Protein AF-A0A7V2KQF7-F1 (afdb_monomer_lite)

Structure (mmCIF, N/CA/C/O backbone):
data_AF-A0A7V2KQF7-F1
#
_entry.id   AF-A0A7V2KQF7-F1
#
loop_
_atom_site.group_PDB
_atom_site.id
_atom_site.type_symbol
_atom_site.label_atom_id
_atom_site.label_alt_id
_atom_site.label_comp_id
_atom_site.label_asym_id
_atom_site.label_entity_id
_atom_site.label_seq_id
_atom_site.pdbx_PDB_ins_code
_atom_site.Cartn_x
_atom_site.Cartn_y
_atom_site.Cartn_z
_atom_site.occupancy
_atom_site.B_iso_or_equiv
_atom_site.auth_seq_id
_atom_site.auth_comp_id
_atom_site.auth_asym_id
_atom_site.auth_atom_id
_atom_site.pdbx_PDB_model_num
ATOM 1 N N . MET A 1 1 ? -5.937 10.272 -4.997 1.00 86.00 1 MET A N 1
ATOM 2 C CA . MET A 1 1 ? -6.494 10.219 -3.632 1.00 86.00 1 MET A CA 1
ATOM 3 C C . MET A 1 1 ? -7.125 8.856 -3.430 1.00 86.00 1 MET A C 1
ATOM 5 O O . MET A 1 1 ? -7.620 8.297 -4.403 1.00 86.00 1 MET A O 1
ATOM 9 N N . ALA A 1 2 ? -7.035 8.291 -2.231 1.00 92.44 2 ALA A N 1
ATOM 10 C CA . ALA A 1 2 ? -7.568 6.966 -1.933 1.00 92.44 2 ALA A CA 1
ATOM 11 C C . ALA A 1 2 ? -8.183 6.907 -0.532 1.00 92.44 2 ALA A C 1
ATOM 13 O O . ALA A 1 2 ? -7.779 7.672 0.345 1.00 92.44 2 ALA A O 1
ATOM 14 N N . LYS A 1 3 ? -9.136 5.993 -0.323 1.00 96.38 3 LYS A N 1
ATOM 15 C CA . LYS A 1 3 ? -9.784 5.751 0.974 1.00 96.38 3 LYS A CA 1
ATOM 16 C C . LYS A 1 3 ? -9.229 4.485 1.614 1.00 96.38 3 LYS A C 1
ATOM 18 O O . LYS A 1 3 ? -8.973 3.498 0.925 1.00 96.38 3 LYS A O 1
ATOM 23 N N . CYS A 1 4 ? -9.072 4.478 2.934 1.00 96.75 4 CYS A N 1
ATOM 24 C CA . CYS A 1 4 ? -8.629 3.280 3.650 1.00 96.75 4 CYS A CA 1
ATOM 25 C C . CYS A 1 4 ? -9.665 2.150 3.557 1.00 96.75 4 CYS A C 1
ATOM 27 O O . CYS A 1 4 ? -9.272 0.993 3.438 1.00 96.75 4 CYS A O 1
ATOM 29 N N . SER A 1 5 ? -10.963 2.473 3.532 1.00 97.25 5 SER A N 1
ATOM 30 C CA . SER A 1 5 ? -12.044 1.492 3.344 1.00 97.25 5 SER A CA 1
ATOM 31 C C . SER A 1 5 ? -11.934 0.715 2.027 1.00 97.25 5 SER A C 1
ATOM 33 O O . SER A 1 5 ? -12.301 -0.454 1.979 1.00 97.25 5 SER A O 1
ATOM 35 N N . GLU A 1 6 ? -11.351 1.314 0.989 1.00 96.50 6 GLU A N 1
ATOM 36 C CA . GLU A 1 6 ? -11.131 0.705 -0.332 1.00 96.50 6 GLU A CA 1
ATOM 37 C C . GLU A 1 6 ? -9.719 0.101 -0.483 1.00 96.50 6 GLU A C 1
ATOM 39 O O . GLU A 1 6 ? -9.375 -0.453 -1.531 1.00 96.50 6 GLU A O 1
ATOM 44 N N . CYS A 1 7 ? -8.879 0.213 0.553 1.00 95.69 7 CYS A N 1
ATOM 45 C CA . CYS A 1 7 ? -7.484 -0.214 0.536 1.00 95.69 7 CYS A CA 1
ATOM 46 C C . CYS A 1 7 ? -7.326 -1.651 1.052 1.00 95.69 7 CYS A C 1
ATOM 48 O O . CYS A 1 7 ? -7.782 -1.972 2.154 1.00 95.69 7 CYS A O 1
ATOM 50 N N . GLY A 1 8 ? -6.595 -2.499 0.326 1.00 94.69 8 GLY A N 1
ATOM 51 C CA . GLY A 1 8 ? -6.276 -3.873 0.757 1.00 94.69 8 GLY A CA 1
ATOM 52 C C . GLY A 1 8 ? -5.384 -3.967 2.005 1.00 94.69 8 GLY A C 1
ATOM 53 O O . GLY A 1 8 ? -5.205 -5.042 2.562 1.00 94.69 8 GLY A O 1
ATOM 54 N N . PHE A 1 9 ? -4.854 -2.840 2.492 1.00 95.94 9 PHE A N 1
ATOM 55 C CA . PHE A 1 9 ? -4.032 -2.776 3.706 1.00 95.94 9 PHE A CA 1
ATOM 56 C C . PHE A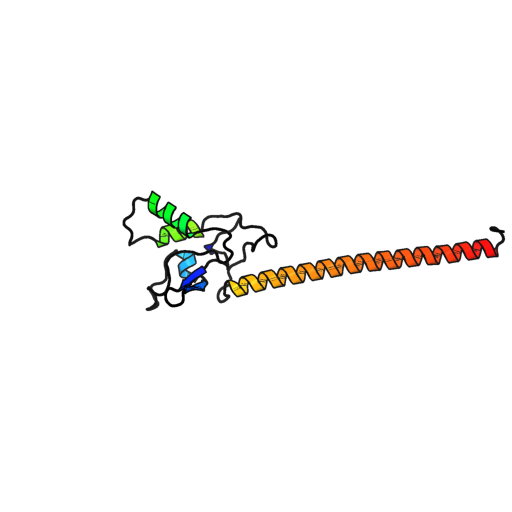 1 9 ? -4.786 -2.364 4.971 1.00 95.94 9 PHE A C 1
ATOM 58 O O . PHE A 1 9 ? -4.163 -2.209 6.022 1.00 95.94 9 PHE A O 1
ATOM 65 N N . LEU A 1 10 ? -6.101 -2.152 4.895 1.00 97.00 10 LEU A N 1
ATOM 66 C CA . LEU A 1 10 ? -6.900 -1.930 6.095 1.00 97.00 10 LEU A CA 1
ATOM 67 C C . LEU A 1 10 ? -7.069 -3.248 6.859 1.00 97.00 10 LEU A C 1
ATOM 69 O O . LEU A 1 10 ? -7.505 -4.257 6.303 1.00 97.00 10 LEU A O 1
ATOM 73 N N . THR A 1 11 ? -6.713 -3.215 8.138 1.00 96.88 11 THR A N 1
ATOM 74 C CA . THR A 1 11 ? -6.671 -4.380 9.022 1.00 96.88 11 THR A CA 1
ATOM 75 C C . THR A 1 11 ? -7.347 -4.115 10.349 1.00 96.88 11 THR A C 1
ATOM 77 O O . THR A 1 11 ? -7.511 -2.964 10.757 1.00 96.88 11 THR A O 1
ATOM 80 N N . MET A 1 12 ? -7.702 -5.202 11.023 1.00 96.00 12 MET A N 1
ATOM 81 C CA . MET A 1 12 ? -8.145 -5.227 12.412 1.00 96.00 12 MET A CA 1
ATOM 82 C C . MET A 1 12 ? -7.196 -6.113 13.216 1.00 96.00 12 MET A C 1
ATOM 84 O O . MET A 1 12 ? -6.525 -6.982 12.658 1.00 96.00 12 MET A O 1
ATOM 88 N N . ARG A 1 13 ? -7.144 -5.918 14.533 1.00 95.50 13 ARG A N 1
ATOM 89 C CA . ARG A 1 13 ? -6.365 -6.781 15.426 1.00 95.50 13 ARG A CA 1
ATOM 90 C C . ARG A 1 13 ? -7.279 -7.804 16.091 1.00 95.50 13 ARG A C 1
ATOM 92 O O . ARG A 1 13 ? -8.250 -7.426 16.745 1.00 95.50 13 ARG A O 1
ATOM 99 N N . ASP A 1 14 ? -6.948 -9.078 15.935 1.00 94.69 14 ASP A N 1
ATOM 100 C CA . ASP A 1 14 ? -7.575 -10.187 16.654 1.00 94.69 14 ASP A CA 1
ATOM 101 C C . ASP A 1 14 ? -7.126 -10.141 18.132 1.00 94.69 14 ASP A C 1
ATOM 103 O O . ASP A 1 14 ? -5.935 -10.036 18.432 1.00 94.69 14 ASP A O 1
ATOM 107 N N . LYS A 1 15 ? -8.082 -10.139 19.064 1.00 94.50 15 LYS A N 1
ATOM 108 C CA . LYS A 1 15 ? -7.874 -10.054 20.515 1.00 94.50 15 LYS A CA 1
ATOM 109 C C . LYS A 1 15 ? -7.285 -11.339 21.084 1.00 94.50 15 LYS A C 1
ATOM 111 O O . LYS A 1 15 ? -6.577 -11.281 22.084 1.00 94.50 15 LYS A O 1
ATOM 116 N N . THR A 1 16 ? -7.562 -12.484 20.467 1.00 93.62 16 THR A N 1
ATOM 117 C CA . THR A 1 16 ? -7.161 -13.796 20.980 1.00 93.62 16 THR A CA 1
ATOM 118 C C . THR A 1 16 ? -5.673 -14.046 20.763 1.00 93.62 16 THR A C 1
ATOM 120 O O . THR A 1 16 ? -4.991 -14.545 21.653 1.00 93.62 16 THR A O 1
ATOM 123 N N . ASN A 1 17 ? -5.156 -13.702 19.582 1.00 94.81 17 ASN A N 1
ATOM 124 C CA . ASN A 1 17 ? -3.771 -13.994 19.188 1.00 94.81 17 ASN A CA 1
ATOM 125 C C . ASN A 1 17 ? -2.937 -12.737 18.872 1.00 94.81 17 ASN A C 1
ATOM 127 O O . ASN A 1 17 ? -1.738 -12.844 18.616 1.00 94.81 17 ASN A O 1
ATOM 131 N N . GLY A 1 18 ? -3.546 -11.548 18.875 1.00 94.44 18 GLY A N 1
ATOM 132 C CA . GLY A 1 18 ? -2.875 -10.284 18.577 1.00 94.44 18 GLY A CA 1
ATOM 133 C C . GLY A 1 18 ? -2.522 -10.078 17.101 1.00 94.44 18 GLY A C 1
ATOM 134 O O . GLY A 1 18 ? -1.900 -9.059 16.780 1.00 94.44 18 GLY A O 1
ATOM 135 N N . LEU A 1 19 ? -2.888 -11.008 16.213 1.00 95.12 19 LEU A N 1
ATOM 136 C CA . LEU A 1 19 ? -2.567 -10.954 14.790 1.00 95.12 19 LEU A CA 1
ATOM 137 C C . LEU A 1 19 ? -3.390 -9.876 14.085 1.00 95.12 19 LEU A C 1
ATOM 139 O O . LEU A 1 19 ? -4.527 -9.578 14.451 1.00 95.12 19 LEU A O 1
ATOM 143 N N . LEU A 1 20 ? -2.797 -9.295 13.043 1.00 94.75 20 LEU A N 1
ATOM 144 C CA . LEU A 1 20 ? -3.508 -8.399 12.142 1.00 94.75 20 LEU A CA 1
ATOM 145 C C . LEU A 1 20 ? -4.223 -9.235 11.086 1.00 94.75 20 LEU A C 1
ATOM 147 O O . LEU A 1 20 ? -3.582 -9.950 10.315 1.00 94.75 20 LEU A O 1
ATOM 151 N N . VAL A 1 21 ? -5.544 -9.128 11.059 1.00 94.25 21 VAL A N 1
ATOM 152 C CA . VAL A 1 21 ? -6.403 -9.754 10.057 1.00 94.25 21 VAL A CA 1
ATOM 153 C C . VAL A 1 21 ? -6.929 -8.700 9.095 1.00 94.25 21 VAL A C 1
ATOM 155 O O . VAL A 1 21 ? -6.987 -7.511 9.416 1.00 94.25 21 VAL A O 1
ATOM 158 N N . GLU A 1 22 ? -7.306 -9.132 7.899 1.00 95.31 22 GLU A N 1
ATOM 159 C CA . GLU A 1 22 ? -7.961 -8.258 6.933 1.00 95.31 22 GLU A CA 1
ATOM 160 C C . GLU A 1 22 ? -9.248 -7.666 7.526 1.00 95.31 22 GLU A C 1
ATOM 162 O O . GLU A 1 22 ? -10.027 -8.364 8.178 1.00 95.31 22 GLU A O 1
ATOM 167 N N . ALA A 1 23 ? -9.482 -6.372 7.297 1.00 95.50 23 ALA A N 1
ATOM 168 C CA . ALA A 1 23 ? -10.786 -5.793 7.575 1.00 95.50 23 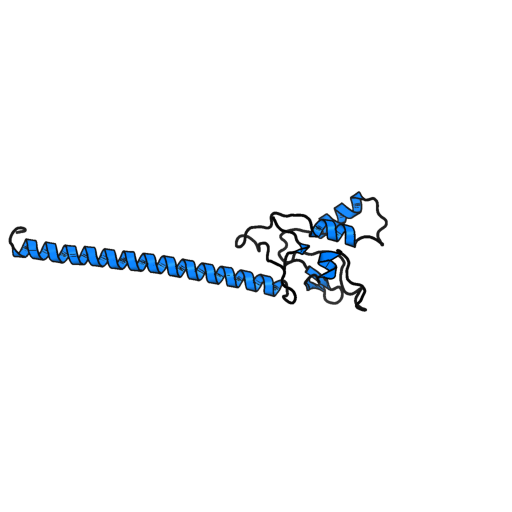ALA A CA 1
ATOM 169 C C . ALA A 1 23 ? -11.821 -6.366 6.596 1.00 95.50 23 ALA A C 1
ATOM 171 O O . ALA A 1 23 ? -11.686 -6.213 5.380 1.00 95.50 23 ALA A O 1
ATOM 172 N N . ILE A 1 24 ? -12.846 -7.007 7.143 1.00 93.81 24 ILE A N 1
ATOM 173 C CA . ILE A 1 24 ? -13.987 -7.567 6.408 1.00 93.81 24 ILE A CA 1
ATOM 174 C C . ILE A 1 24 ? -14.905 -6.479 5.841 1.00 93.81 24 ILE A C 1
ATOM 176 O O . ILE A 1 24 ? -14.894 -5.337 6.307 1.00 93.81 24 ILE A O 1
ATOM 180 N N . ASP A 1 25 ? -15.706 -6.838 4.838 1.00 94.88 25 ASP A N 1
ATOM 181 C CA . ASP A 1 25 ? -16.540 -5.893 4.082 1.00 94.88 25 ASP A CA 1
ATOM 182 C C . ASP A 1 25 ? -17.488 -5.088 4.969 1.00 94.88 25 ASP A C 1
ATOM 184 O O . ASP A 1 25 ? -17.537 -3.860 4.871 1.00 94.88 25 ASP A O 1
ATOM 188 N N . ASP A 1 26 ? -18.166 -5.746 5.908 1.00 94.62 26 ASP A N 1
ATOM 189 C CA . ASP A 1 26 ? -19.100 -5.062 6.804 1.00 94.62 26 ASP A CA 1
ATOM 190 C C . ASP A 1 26 ? -18.403 -4.007 7.663 1.00 94.62 26 ASP A C 1
ATOM 192 O O . ASP A 1 26 ? -18.941 -2.917 7.869 1.00 94.62 26 ASP A O 1
ATOM 196 N N . TYR A 1 27 ? -17.168 -4.275 8.095 1.00 95.50 27 TYR A N 1
ATOM 197 C CA . TYR A 1 27 ? -16.357 -3.303 8.824 1.00 95.50 27 TYR A CA 1
ATOM 198 C C . TYR A 1 27 ? -15.976 -2.113 7.940 1.00 95.50 27 TYR A C 1
ATOM 200 O O . TYR A 1 27 ? -16.001 -0.968 8.383 1.00 95.50 27 TYR A O 1
ATOM 208 N N . ARG A 1 28 ? -15.659 -2.350 6.664 1.00 96.81 28 ARG A N 1
ATOM 209 C CA . ARG A 1 28 ? -15.301 -1.288 5.707 1.00 96.81 28 ARG A CA 1
ATOM 210 C C . ARG A 1 28 ? -16.472 -0.367 5.382 1.00 96.81 28 ARG A C 1
ATOM 212 O O . ARG A 1 28 ? -16.251 0.817 5.131 1.00 96.81 28 ARG A O 1
ATOM 219 N N . ILE A 1 29 ? -17.685 -0.916 5.367 1.00 96.69 29 ILE A N 1
ATOM 220 C CA . ILE A 1 29 ? -18.918 -0.200 5.018 1.00 96.69 29 ILE A CA 1
ATOM 221 C C . ILE A 1 29 ? -19.503 0.522 6.232 1.00 96.69 29 ILE A C 1
ATOM 223 O O . ILE A 1 29 ? -19.978 1.648 6.103 1.00 96.69 29 ILE A O 1
ATOM 227 N N . SER A 1 30 ? -19.483 -0.116 7.404 1.00 95.62 30 SER A N 1
ATOM 228 C CA . SER A 1 30 ? -20.168 0.391 8.599 1.00 95.62 30 SER A CA 1
ATOM 229 C C . SER A 1 30 ? -19.237 0.976 9.660 1.00 95.62 30 SER A C 1
ATOM 231 O O . SER A 1 30 ? -19.695 1.716 10.526 1.00 95.62 30 SER A O 1
ATOM 233 N N . GLY A 1 31 ? -17.948 0.623 9.633 1.00 95.62 31 GLY A N 1
ATOM 234 C CA . GLY A 1 31 ? -16.996 0.882 10.715 1.00 95.62 31 GLY A CA 1
ATOM 235 C C . GLY A 1 31 ? -17.222 0.033 11.971 1.00 95.62 31 GLY A C 1
ATOM 236 O O . GLY A 1 31 ? -16.459 0.159 12.925 1.00 95.62 31 GLY A O 1
ATOM 237 N N . ASN A 1 32 ? -18.248 -0.825 11.999 1.00 93.94 32 ASN A N 1
ATOM 238 C CA . ASN A 1 32 ? -18.547 -1.699 13.129 1.00 93.94 32 ASN A CA 1
ATOM 239 C C . ASN A 1 32 ? -17.938 -3.085 12.932 1.00 93.94 32 ASN A C 1
ATOM 241 O O . ASN A 1 32 ? -17.943 -3.637 11.831 1.00 93.94 32 ASN A O 1
ATOM 245 N N . VAL A 1 33 ? -17.453 -3.675 14.026 1.00 91.31 33 VAL A N 1
ATOM 246 C CA . VAL A 1 33 ? -17.105 -5.099 14.047 1.00 91.31 33 VAL A CA 1
ATOM 247 C C . VAL A 1 33 ? -18.410 -5.892 13.910 1.00 91.31 33 VAL A C 1
ATOM 249 O O . VAL A 1 33 ? -19.356 -5.612 14.648 1.00 91.31 33 VAL A O 1
ATOM 252 N N . PRO A 1 34 ? -18.516 -6.839 12.968 1.00 85.81 34 PRO A N 1
ATO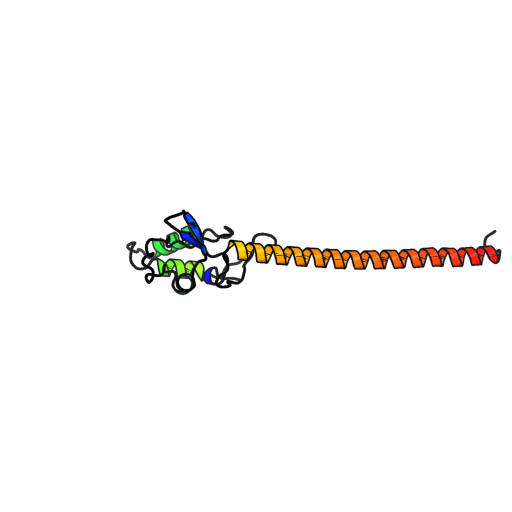M 253 C CA . PRO A 1 34 ? -19.746 -7.587 12.786 1.00 85.81 34 PRO A CA 1
ATOM 254 C C . PRO A 1 34 ? -20.107 -8.424 14.012 1.00 85.81 34 PRO A C 1
ATOM 256 O O . PRO A 1 34 ? -19.263 -9.062 14.635 1.00 85.81 34 PRO A O 1
ATOM 259 N N . THR A 1 35 ? -21.398 -8.407 14.331 1.00 82.44 35 THR A N 1
ATOM 260 C CA . THR A 1 35 ? -22.021 -9.052 15.497 1.00 82.44 35 THR A CA 1
ATOM 261 C C . THR A 1 35 ? -22.548 -10.456 15.213 1.00 82.44 35 THR A C 1
ATOM 263 O O . THR A 1 35 ? -22.931 -11.155 16.141 1.00 82.44 35 THR A O 1
ATOM 266 N N . TYR A 1 36 ? -22.606 -10.874 13.944 1.00 75.81 36 TYR A N 1
ATOM 267 C CA . TYR A 1 36 ? -23.227 -12.141 13.531 1.00 75.81 36 TYR A CA 1
ATOM 268 C C . TYR A 1 36 ? -22.330 -13.371 13.714 1.00 75.81 36 TYR A C 1
ATOM 270 O O . TYR A 1 36 ? -22.763 -14.492 13.459 1.00 75.81 36 TYR A O 1
ATOM 278 N N . LEU A 1 37 ? -21.092 -13.178 14.156 1.00 62.38 37 LEU A N 1
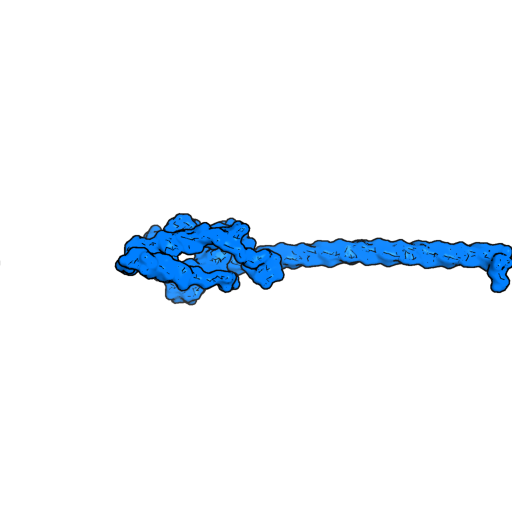ATOM 279 C CA . LEU A 1 37 ? -20.245 -14.254 14.641 1.00 62.38 37 LEU A CA 1
ATOM 280 C C . LEU A 1 37 ? -20.279 -14.175 16.170 1.00 62.38 37 LEU A C 1
ATOM 282 O O . LEU A 1 37 ? -20.189 -13.079 16.721 1.00 62.38 37 LEU A O 1
ATOM 286 N N . GLU A 1 38 ? -20.331 -15.315 16.863 1.00 69.81 38 GLU A N 1
ATOM 287 C CA . GLU A 1 38 ? -20.106 -15.412 18.325 1.00 69.81 38 GLU A CA 1
ATOM 288 C C . GLU A 1 38 ? -18.784 -14.731 18.775 1.00 69.81 38 GLU A C 1
ATOM 290 O O . GLU A 1 38 ? -18.542 -14.502 19.954 1.00 69.81 38 GLU A O 1
ATOM 295 N N . ASP A 1 39 ? -17.969 -14.334 17.800 1.00 67.94 39 ASP A N 1
ATOM 296 C CA . ASP A 1 39 ? -16.717 -13.602 17.845 1.00 67.94 39 ASP A CA 1
ATOM 297 C C . ASP A 1 39 ? -16.846 -12.057 17.898 1.00 67.94 39 ASP A C 1
ATOM 299 O O . ASP A 1 39 ? -15.888 -11.367 17.545 1.00 67.94 39 ASP A O 1
ATOM 303 N N . TYR A 1 40 ? -17.950 -11.445 18.356 1.00 70.12 40 TYR A N 1
ATOM 304 C CA . TYR A 1 40 ? -17.991 -9.968 18.512 1.00 70.12 40 TYR A CA 1
ATOM 305 C C . TYR A 1 40 ? -16.850 -9.447 19.410 1.00 70.12 40 TYR A C 1
ATOM 307 O O . TYR A 1 40 ? -16.282 -8.371 19.198 1.00 70.12 40 TYR A O 1
ATOM 315 N N . GLU A 1 41 ? -16.439 -10.252 20.391 1.00 81.56 41 GLU A N 1
ATOM 316 C CA . GLU A 1 41 ? -15.296 -9.943 21.243 1.00 81.56 41 GLU A CA 1
ATOM 317 C C . GLU A 1 41 ? -13.942 -10.266 20.605 1.00 81.56 41 GLU A C 1
ATOM 319 O O . GLU A 1 41 ? -12.916 -9.811 21.113 1.00 81.56 41 GLU A O 1
ATOM 324 N N . ARG A 1 42 ? -13.903 -10.967 19.473 1.00 89.81 42 ARG A N 1
ATOM 325 C CA . ARG A 1 42 ? -12.659 -11.420 18.853 1.00 89.81 42 ARG A CA 1
ATOM 326 C C . ARG A 1 42 ? -11.844 -10.299 18.248 1.00 89.81 42 ARG A C 1
ATOM 328 O O . ARG A 1 42 ? -10.630 -10.419 18.212 1.00 89.81 42 ARG A O 1
ATOM 335 N N . TYR A 1 43 ? -12.451 -9.206 17.797 1.00 93.31 43 TYR A N 1
ATOM 336 C CA . TYR A 1 43 ? -11.698 -8.116 17.177 1.00 93.31 43 TYR A CA 1
ATOM 337 C C . TYR A 1 43 ? -11.704 -6.858 18.027 1.00 93.31 43 TYR A C 1
ATOM 339 O O . TYR A 1 43 ? -12.690 -6.477 18.665 1.00 93.31 43 TYR A O 1
ATOM 347 N N . TYR A 1 44 ? -10.563 -6.188 18.038 1.00 93.25 44 TYR A N 1
ATOM 348 C CA . TYR A 1 44 ? -10.502 -4.805 18.456 1.00 93.25 44 TYR A CA 1
ATOM 349 C C . TYR A 1 44 ? -11.166 -3.921 17.403 1.00 93.25 44 TYR A C 1
ATOM 351 O O . TYR A 1 44 ? -10.859 -4.025 16.217 1.00 93.25 44 TYR A O 1
ATOM 359 N N . ASN A 1 45 ? -12.038 -3.015 17.841 1.00 90.38 45 ASN A N 1
ATOM 360 C CA . ASN A 1 45 ? -12.734 -2.086 16.957 1.00 90.38 45 ASN A CA 1
ATOM 361 C C . ASN A 1 45 ? -11.841 -0.882 16.586 1.00 90.38 45 ASN A C 1
ATOM 363 O O . ASN A 1 45 ? -12.267 0.261 16.665 1.00 90.38 45 ASN A O 1
ATOM 367 N N . TYR A 1 46 ? -10.569 -1.103 16.245 1.00 92.38 46 TYR A N 1
ATOM 368 C CA . TYR A 1 46 ? -9.657 -0.028 15.844 1.00 92.38 46 TYR A CA 1
ATOM 369 C C . TYR A 1 46 ? -9.104 -0.335 14.453 1.00 92.38 46 TYR A C 1
ATOM 371 O O . TYR A 1 46 ? -8.514 -1.406 14.270 1.00 92.38 46 TYR A O 1
ATOM 379 N N . PRO A 1 47 ? -9.256 0.579 13.482 1.00 96.81 47 PRO A N 1
ATOM 380 C CA . PRO A 1 47 ? -8.701 0.375 12.157 1.00 96.81 47 PRO A CA 1
ATOM 381 C C . PRO A 1 47 ? -7.179 0.506 12.220 1.00 96.81 47 PRO A C 1
ATOM 383 O O . PRO A 1 47 ? -6.651 1.429 12.836 1.00 96.81 47 PRO A O 1
ATOM 386 N N . ILE A 1 48 ? -6.462 -0.400 11.560 1.00 96.75 48 ILE A N 1
ATOM 387 C CA . ILE A 1 48 ? -4.998 -0.382 11.485 1.00 96.75 48 ILE A CA 1
ATOM 388 C C . ILE A 1 48 ? -4.580 -0.380 10.017 1.00 96.75 48 ILE A C 1
ATOM 390 O O . ILE A 1 48 ? -5.043 -1.196 9.216 1.00 96.75 48 ILE A O 1
ATOM 394 N N . CYS A 1 49 ? -3.680 0.530 9.654 1.00 95.56 49 CYS A N 1
ATOM 395 C CA . CYS A 1 49 ? -3.016 0.503 8.359 1.00 95.56 49 CYS A CA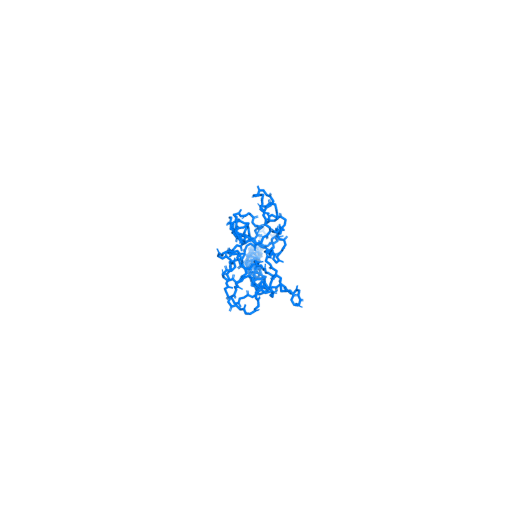 1
ATOM 396 C C . CYS A 1 49 ? -1.836 -0.473 8.429 1.00 95.56 49 CYS A C 1
ATOM 398 O O . CYS A 1 49 ? -0.846 -0.186 9.092 1.00 95.56 49 CYS A O 1
ATOM 400 N N . PHE A 1 50 ? -1.908 -1.608 7.731 1.00 94.75 50 PHE A N 1
ATOM 401 C CA . PHE A 1 50 ? -0.851 -2.630 7.755 1.00 94.75 50 PHE A CA 1
ATOM 402 C C . PHE A 1 50 ? 0.528 -2.091 7.341 1.00 94.75 50 PHE A C 1
ATOM 404 O O . PHE A 1 50 ? 1.560 -2.541 7.832 1.00 94.75 50 PHE A O 1
ATOM 411 N N . THR A 1 51 ? 0.551 -1.108 6.438 1.00 91.19 51 THR A N 1
ATOM 412 C CA . THR A 1 51 ? 1.781 -0.471 5.951 1.00 91.19 51 THR A CA 1
ATOM 413 C C . THR A 1 51 ? 2.280 0.641 6.867 1.00 91.19 51 THR A C 1
ATOM 415 O O . THR A 1 51 ? 3.352 1.187 6.618 1.00 91.19 51 THR A O 1
ATOM 418 N N . MET A 1 52 ? 1.507 0.983 7.905 1.00 91.81 52 MET A N 1
ATOM 419 C CA . MET A 1 52 ? 1.775 2.069 8.846 1.00 91.81 52 MET A CA 1
ATOM 420 C C . MET A 1 52 ? 1.944 3.437 8.162 1.00 91.81 52 MET A C 1
ATOM 422 O O . MET A 1 52 ? 2.607 4.320 8.695 1.00 91.81 52 MET A O 1
ATOM 426 N N . ALA A 1 53 ? 1.340 3.629 6.982 1.00 91.19 53 ALA A N 1
ATOM 427 C CA . ALA A 1 53 ? 1.373 4.915 6.281 1.00 91.19 53 ALA A CA 1
ATOM 428 C C . ALA A 1 53 ? 0.627 6.019 7.052 1.00 91.19 53 ALA A C 1
ATOM 430 O O . ALA A 1 53 ? 0.995 7.187 6.970 1.00 91.19 53 ALA A O 1
ATOM 431 N N . TYR A 1 54 ? -0.409 5.634 7.802 1.00 93.19 54 TYR A N 1
ATOM 432 C CA . TYR A 1 54 ? -1.171 6.503 8.693 1.00 93.19 54 TYR A CA 1
ATOM 433 C C . TYR A 1 54 ? -1.467 5.770 9.997 1.00 93.19 54 TYR A C 1
ATOM 435 O O . TYR A 1 54 ? -1.788 4.578 9.975 1.00 93.19 54 TYR A O 1
ATOM 443 N N . ASP A 1 55 ? -1.410 6.498 11.110 1.00 94.69 55 ASP A N 1
ATOM 444 C CA . ASP A 1 55 ? -1.878 6.012 12.403 1.00 94.69 55 ASP A CA 1
ATOM 445 C C . ASP A 1 55 ? -3.356 6.378 12.577 1.00 94.69 55 ASP A C 1
ATOM 447 O O . ASP A 1 55 ? -3.711 7.521 12.862 1.00 94.69 55 ASP A O 1
ATOM 451 N N . LEU A 1 56 ? -4.232 5.408 12.313 1.00 96.25 56 LEU A N 1
ATOM 452 C CA . LEU A 1 56 ? -5.672 5.646 12.247 1.00 96.25 56 LEU A CA 1
ATOM 453 C C . LEU A 1 56 ? -6.321 5.695 13.636 1.00 96.25 56 LEU A C 1
ATOM 455 O O . LEU A 1 56 ? -7.363 6.328 13.783 1.00 96.25 56 LEU A O 1
ATOM 459 N N . LEU A 1 57 ? -5.733 5.053 14.651 1.00 96.00 57 LEU A N 1
ATOM 460 C CA . LEU A 1 57 ? -6.323 4.994 15.990 1.00 96.00 57 LEU A CA 1
ATOM 461 C C . LEU A 1 57 ? -6.409 6.388 16.643 1.00 96.00 57 LEU A C 1
ATOM 463 O O . LEU A 1 57 ? -7.514 6.765 17.039 1.00 96.00 57 LEU A O 1
ATOM 467 N N . PRO A 1 58 ? -5.332 7.197 16.694 1.00 96.56 58 PRO A N 1
ATOM 468 C CA . PRO A 1 58 ? -5.405 8.559 17.216 1.00 96.56 58 PRO A CA 1
ATOM 469 C C . PRO A 1 58 ? -6.429 9.428 16.484 1.00 96.56 58 PRO A C 1
ATOM 471 O O . PRO A 1 58 ? -7.110 10.232 17.115 1.00 96.56 58 PRO A O 1
ATOM 474 N N . GLU A 1 59 ? -6.587 9.251 15.167 1.00 95.88 59 GLU A N 1
ATOM 475 C CA . GLU A 1 59 ? -7.591 9.989 14.391 1.00 95.88 59 GLU A CA 1
ATOM 476 C C . GLU A 1 59 ? -9.021 9.626 14.810 1.00 95.88 59 GLU A C 1
ATOM 478 O O . GLU A 1 59 ? -9.874 10.511 14.921 1.00 95.88 59 GLU A O 1
ATOM 483 N N . VAL A 1 60 ? -9.290 8.341 15.067 1.00 95.69 60 VAL A N 1
ATOM 484 C CA . VAL A 1 60 ? -10.598 7.891 15.566 1.00 95.69 60 VAL A CA 1
ATOM 485 C C . VAL A 1 60 ? -10.840 8.424 16.977 1.00 95.69 60 VAL A C 1
ATOM 487 O O . VAL A 1 60 ? -11.920 8.945 17.254 1.00 95.69 60 VAL A O 1
ATOM 490 N N . GLU A 1 61 ? -9.841 8.361 17.859 1.00 93.94 61 GLU A N 1
ATOM 491 C CA . GLU A 1 61 ? -9.943 8.894 19.222 1.00 93.94 61 GLU A CA 1
ATOM 492 C C . GLU A 1 61 ? -10.186 10.407 19.245 1.00 93.94 61 GLU A C 1
ATOM 494 O O . GLU A 1 61 ? -10.987 10.901 20.043 1.00 93.94 61 GLU A O 1
ATOM 499 N N . GLU A 1 62 ? -9.519 11.156 18.367 1.00 94.81 62 GLU A N 1
ATOM 500 C CA . GLU A 1 62 ? -9.728 12.594 18.221 1.00 94.81 62 GLU A CA 1
ATOM 501 C C . GLU A 1 62 ? -11.145 12.900 17.716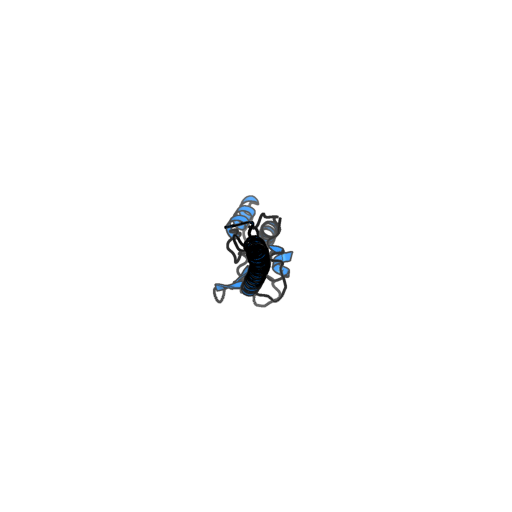 1.00 94.81 62 GLU A C 1
ATOM 503 O O . GLU A 1 62 ? -11.812 13.794 18.249 1.00 94.81 62 GLU A O 1
ATOM 508 N N . ALA A 1 63 ? -11.627 12.144 16.724 1.00 93.56 63 ALA A N 1
ATOM 509 C CA . ALA A 1 63 ? -12.985 12.277 16.206 1.00 93.56 63 ALA A CA 1
ATOM 510 C C . ALA A 1 63 ? -14.039 11.991 17.289 1.00 93.56 63 ALA A C 1
ATOM 512 O O . ALA A 1 63 ? -14.983 12.769 17.437 1.00 93.56 63 ALA A O 1
ATOM 513 N N . ALA A 1 64 ? -13.835 10.941 18.090 1.00 92.50 64 ALA A N 1
ATOM 514 C CA . ALA A 1 64 ? -14.712 10.583 19.202 1.00 92.50 64 ALA A CA 1
ATOM 515 C C . ALA A 1 64 ? -14.725 11.658 20.301 1.00 92.50 64 ALA A C 1
ATOM 517 O O . ALA A 1 64 ? -15.784 12.047 20.795 1.00 92.50 64 ALA A O 1
ATOM 518 N N . ARG A 1 65 ? -13.554 12.207 20.654 1.00 92.06 65 ARG A N 1
ATOM 519 C CA . ARG A 1 65 ? -13.429 13.235 21.701 1.00 92.06 65 ARG A CA 1
ATOM 520 C C . ARG A 1 65 ? -14.168 14.528 21.351 1.00 92.06 65 ARG A C 1
ATOM 522 O O . ARG A 1 65 ? -14.742 15.156 22.237 1.00 92.06 65 ARG A O 1
ATOM 529 N N . LYS A 1 66 ? -14.171 14.926 20.074 1.00 90.94 66 LYS A N 1
ATOM 530 C CA . LYS A 1 66 ? -14.823 16.163 19.604 1.00 90.94 66 LYS A CA 1
ATOM 531 C C . LYS A 1 66 ? -16.344 16.152 19.758 1.00 90.94 66 LYS A C 1
ATOM 533 O O . LYS A 1 66 ? -16.937 17.223 19.843 1.00 90.94 66 LYS A O 1
ATOM 538 N N . GLN A 1 67 ? -16.971 14.979 19.789 1.00 85.06 67 GLN A N 1
ATOM 539 C CA . GLN A 1 67 ? -18.430 14.850 19.832 1.00 85.06 67 GLN A CA 1
ATOM 540 C C . GLN A 1 67 ? -18.996 14.633 21.247 1.00 85.06 67 GLN A C 1
ATOM 542 O O . GLN A 1 67 ? -20.180 14.349 21.375 1.00 85.06 67 GLN A O 1
ATOM 547 N N . PHE A 1 68 ? -18.193 14.830 22.307 1.00 72.44 68 PHE A N 1
ATOM 548 C CA . PHE A 1 68 ? -18.639 14.780 23.714 1.00 72.44 68 PHE A CA 1
ATOM 549 C C . PHE A 1 68 ? -19.391 13.487 24.096 1.00 72.44 68 PHE A C 1
ATOM 551 O O . PHE A 1 68 ? -20.377 13.536 24.829 1.00 72.44 68 PHE A O 1
ATOM 558 N N . PHE A 1 69 ? -18.948 12.328 23.599 1.00 62.81 69 PHE A N 1
ATOM 559 C CA . PHE A 1 69 ? -19.732 11.095 23.707 1.00 62.81 69 PHE A CA 1
ATOM 560 C C . PHE A 1 69 ? -19.341 10.158 24.857 1.00 62.81 69 PHE A C 1
ATOM 562 O O . PHE A 1 69 ? -18.161 9.965 25.169 1.00 62.81 69 PHE A O 1
ATOM 569 N N . ASP A 1 70 ? -20.380 9.533 25.417 1.00 65.88 70 ASP A N 1
ATOM 570 C CA . ASP A 1 70 ? -20.339 8.386 26.321 1.00 65.88 70 ASP A CA 1
ATOM 571 C C . ASP A 1 70 ? -19.915 7.128 25.534 1.00 65.88 70 ASP A C 1
ATOM 573 O O . ASP A 1 70 ? -20.363 6.890 24.413 1.00 65.88 70 ASP A O 1
ATOM 577 N N . LYS A 1 71 ? -18.972 6.347 26.060 1.00 60.81 71 LYS A N 1
ATOM 578 C CA . LYS A 1 71 ? -18.054 5.497 25.268 1.00 60.81 71 LYS A CA 1
ATOM 579 C C . LYS A 1 71 ? -18.661 4.324 24.467 1.00 60.81 71 LYS A C 1
ATOM 581 O O . LYS A 1 71 ? -17.891 3.664 23.771 1.00 60.81 71 LYS A O 1
ATOM 586 N N . SER A 1 72 ? -19.953 3.999 24.558 1.00 64.56 72 SER A N 1
ATOM 587 C CA . SER A 1 72 ? -20.409 2.637 24.220 1.00 64.56 72 SER A CA 1
ATOM 588 C C . SER A 1 72 ? -21.181 2.433 22.913 1.00 64.56 72 SER A C 1
ATOM 590 O O . SER A 1 72 ? -21.051 1.349 22.354 1.00 64.56 72 SER A O 1
ATOM 592 N N . GLU A 1 73 ? -21.962 3.387 22.395 1.00 69.81 73 GLU A N 1
ATOM 593 C CA . GLU A 1 73 ? -22.956 3.030 21.355 1.00 69.81 73 GLU A CA 1
ATOM 594 C C . GLU A 1 73 ? -22.582 3.357 19.903 1.00 69.81 73 GLU A C 1
ATOM 596 O O . GLU A 1 73 ? -23.181 2.785 18.999 1.00 69.81 73 GLU A O 1
ATOM 601 N N . ASP A 1 74 ? -21.578 4.201 19.637 1.00 84.50 74 ASP A N 1
ATOM 602 C CA . ASP A 1 74 ? -21.411 4.752 18.277 1.00 84.50 74 ASP A CA 1
ATOM 603 C C . ASP A 1 74 ? -19.978 4.744 17.722 1.00 84.50 74 ASP A C 1
ATOM 605 O O . ASP A 1 74 ? -19.656 5.467 16.776 1.00 84.50 74 ASP A O 1
ATOM 609 N N . TRP A 1 75 ? -19.093 3.912 18.285 1.00 90.44 75 TRP A N 1
ATOM 610 C CA . TRP A 1 75 ? -17.678 3.887 17.893 1.00 90.44 75 TRP A CA 1
ATOM 611 C C . TRP A 1 75 ? -17.469 3.686 16.378 1.00 90.44 75 TRP A C 1
ATOM 613 O O . TRP A 1 75 ? -16.613 4.337 15.772 1.00 90.44 75 TRP A O 1
ATOM 623 N N . GLY A 1 76 ? -18.300 2.853 15.742 1.00 93.75 76 GLY A N 1
ATOM 624 C CA . GLY A 1 76 ? -18.204 2.578 14.309 1.00 93.75 76 GLY A CA 1
ATOM 625 C C . GLY A 1 76 ? -18.413 3.793 13.410 1.00 93.75 76 GLY A C 1
ATOM 626 O O . GLY A 1 76 ? -17.766 3.877 12.369 1.00 93.75 76 GLY A O 1
ATOM 627 N N . LYS A 1 77 ? -19.212 4.795 13.808 1.00 94.69 77 LYS A N 1
ATOM 628 C CA . LYS A 1 77 ? -19.373 6.022 13.005 1.00 94.69 77 LYS A CA 1
ATOM 629 C C . LYS A 1 77 ? -18.071 6.813 12.904 1.00 94.69 77 LYS A C 1
ATOM 631 O O . LYS A 1 77 ? -17.744 7.323 11.832 1.00 94.69 77 LYS A O 1
ATOM 636 N N . TYR A 1 78 ? -17.308 6.884 13.994 1.00 94.94 78 TYR A N 1
ATOM 637 C CA . TYR A 1 78 ? -16.008 7.559 14.008 1.00 94.94 78 TYR A CA 1
ATOM 638 C C . TYR A 1 78 ? -14.984 6.794 13.177 1.00 94.94 78 TYR A C 1
ATOM 640 O O . TYR A 1 78 ? -14.284 7.393 12.360 1.00 94.94 78 TYR A O 1
ATOM 648 N N . VAL A 1 79 ? -14.951 5.467 13.330 1.00 96.19 79 VAL A N 1
ATOM 649 C CA . VAL A 1 79 ? -14.128 4.583 12.497 1.00 96.19 79 VAL A CA 1
ATOM 650 C C . VAL A 1 79 ? -14.444 4.812 11.024 1.00 96.19 79 VAL A C 1
ATOM 652 O O . VAL A 1 79 ? -13.531 5.101 10.252 1.00 96.19 79 VAL A O 1
ATOM 655 N N . LEU A 1 80 ? -15.724 4.753 10.644 1.00 97.12 80 LEU A N 1
ATOM 656 C CA . LEU A 1 80 ? -16.176 4.929 9.268 1.00 97.12 80 LEU A CA 1
ATOM 657 C C . LEU A 1 80 ? -15.738 6.286 8.705 1.00 97.12 80 LEU A C 1
ATOM 659 O O . LEU A 1 80 ? -15.174 6.349 7.611 1.00 97.12 80 LEU A O 1
ATOM 663 N N . GLY A 1 81 ? -15.925 7.368 9.465 1.00 96.81 81 GLY A N 1
ATOM 664 C CA . GLY A 1 81 ? -15.474 8.705 9.074 1.00 96.81 81 GLY A CA 1
ATOM 665 C C . GLY A 1 81 ? -13.965 8.776 8.814 1.00 96.81 81 GLY A C 1
ATOM 666 O O . GLY A 1 81 ? -13.526 9.380 7.836 1.00 96.81 81 GLY A O 1
ATOM 667 N N . VAL A 1 82 ? -13.156 8.105 9.638 1.00 96.88 82 VAL A N 1
ATOM 668 C CA . VAL A 1 82 ? -11.693 8.077 9.482 1.00 96.88 82 VAL A CA 1
ATOM 669 C C . VAL A 1 82 ? -11.245 7.220 8.298 1.00 96.88 82 VAL A C 1
ATOM 671 O O . VAL A 1 82 ? -10.344 7.638 7.559 1.00 96.88 82 VAL A O 1
ATOM 674 N N . ILE A 1 83 ? -11.849 6.045 8.086 1.00 97.62 83 ILE A N 1
ATOM 675 C CA . ILE A 1 83 ? -11.438 5.129 7.008 1.00 97.62 83 ILE A CA 1
ATOM 676 C C . ILE A 1 83 ? -11.959 5.553 5.627 1.00 97.62 83 ILE A C 1
ATOM 678 O O . ILE A 1 83 ? -11.355 5.192 4.618 1.00 97.62 83 ILE A O 1
ATOM 682 N N . THR A 1 84 ? -13.042 6.331 5.561 1.00 97.88 84 THR A N 1
ATOM 683 C CA . THR A 1 84 ? -13.597 6.870 4.300 1.00 97.88 84 THR A CA 1
ATOM 684 C C . THR A 1 84 ? -12.972 8.198 3.877 1.00 97.88 84 THR A C 1
ATOM 686 O O . THR A 1 84 ? -13.179 8.636 2.744 1.00 97.88 84 THR A O 1
ATOM 689 N N . LYS A 1 85 ? -12.183 8.832 4.754 1.00 97.00 85 LYS A N 1
ATOM 690 C CA . LYS A 1 85 ? -11.446 10.062 4.456 1.00 97.00 85 LYS A CA 1
ATOM 691 C C . LYS A 1 85 ? -10.497 9.845 3.277 1.00 97.00 85 LYS A C 1
ATOM 693 O O . LYS A 1 85 ? -9.724 8.886 3.260 1.00 97.00 85 LYS A O 1
ATOM 698 N N . GLU A 1 86 ? -10.539 10.755 2.309 1.00 96.06 86 GLU A N 1
ATOM 699 C CA . GLU A 1 86 ? -9.603 10.756 1.187 1.00 96.06 86 GLU A CA 1
ATOM 700 C C . GLU A 1 86 ? -8.195 11.131 1.659 1.00 96.06 86 GLU A C 1
ATOM 702 O O . GLU A 1 86 ? -8.005 12.087 2.414 1.00 96.06 86 GLU A O 1
ATOM 707 N N . ARG A 1 87 ? -7.202 10.349 1.229 1.00 93.25 87 ARG A N 1
ATOM 708 C CA . ARG A 1 87 ? -5.799 10.502 1.626 1.00 93.25 87 ARG A CA 1
ATOM 709 C C . ARG A 1 87 ? -4.868 10.455 0.423 1.00 93.25 87 ARG A C 1
ATOM 711 O O . ARG A 1 87 ? -5.135 9.794 -0.589 1.00 93.25 87 ARG A O 1
ATOM 718 N N . GLU A 1 88 ? -3.736 11.126 0.569 1.00 90.69 88 GLU A N 1
ATOM 719 C CA . GLU A 1 88 ? -2.597 11.031 -0.340 1.00 90.69 88 GLU A CA 1
ATOM 720 C C . GLU A 1 88 ? -1.652 9.930 0.140 1.00 90.69 88 GLU A C 1
ATOM 722 O O . GLU A 1 88 ? -0.578 10.190 0.678 1.00 90.69 88 GLU A O 1
ATOM 727 N N . CYS A 1 89 ? -2.061 8.669 -0.030 1.00 85.94 89 CYS A N 1
ATOM 728 C CA . CYS A 1 89 ? -1.143 7.560 0.212 1.00 85.94 89 CYS A CA 1
ATOM 729 C C . CYS A 1 89 ? 0.092 7.705 -0.697 1.00 85.94 89 CYS A C 1
ATOM 731 O O . CYS A 1 89 ? -0.071 8.072 -1.869 1.00 85.94 89 CYS A O 1
ATOM 733 N N . PRO A 1 90 ? 1.302 7.381 -0.201 1.00 80.31 90 PRO A N 1
ATOM 734 C CA . PRO A 1 90 ? 2.515 7.437 -1.001 1.00 80.31 90 PRO A CA 1
ATOM 735 C C . PRO A 1 90 ? 2.335 6.711 -2.342 1.00 80.31 90 PRO A C 1
ATOM 737 O O . PRO A 1 90 ? 1.669 5.671 -2.398 1.00 80.31 90 PRO A O 1
ATOM 740 N N . PRO A 1 91 ? 2.905 7.233 -3.438 1.00 65.50 91 PRO A N 1
ATOM 741 C CA . PRO A 1 91 ? 2.864 6.541 -4.717 1.00 65.50 91 PRO A CA 1
ATOM 742 C C . PRO A 1 91 ? 3.577 5.183 -4.613 1.00 65.50 91 PRO A C 1
ATOM 744 O O . PRO A 1 91 ? 4.541 5.035 -3.853 1.00 65.50 91 PRO A O 1
ATOM 747 N N . LYS A 1 92 ? 3.106 4.199 -5.397 1.00 61.03 92 LYS A N 1
ATOM 748 C CA . LYS A 1 92 ? 3.710 2.857 -5.486 1.00 61.03 92 LYS A CA 1
ATOM 749 C C . LYS A 1 92 ? 5.245 2.969 -5.632 1.00 61.03 92 LYS A C 1
ATOM 751 O O . LYS A 1 92 ? 5.722 3.730 -6.472 1.00 61.03 92 LYS A O 1
ATOM 756 N N . GLY A 1 93 ? 6.000 2.231 -4.810 1.00 56.62 93 GLY A N 1
ATOM 757 C CA . GLY A 1 93 ? 7.465 2.096 -4.916 1.00 56.62 93 GLY A CA 1
ATOM 758 C C . GLY A 1 93 ? 8.331 3.028 -4.048 1.00 56.62 93 GLY A C 1
ATOM 759 O O . GLY A 1 93 ? 9.548 2.879 -4.048 1.00 56.62 93 GLY A O 1
ATOM 760 N N . LYS A 1 94 ? 7.764 3.985 -3.290 1.00 57.09 94 LYS A N 1
ATOM 761 C CA . LYS A 1 94 ? 8.538 4.793 -2.302 1.00 57.09 94 LYS A CA 1
ATOM 762 C C . LYS A 1 94 ? 8.173 4.512 -0.840 1.00 57.09 94 LYS A C 1
ATOM 764 O O . LYS A 1 94 ? 9.000 4.667 0.049 1.00 57.09 94 LYS A O 1
ATOM 769 N N . ALA A 1 95 ? 6.946 4.064 -0.627 1.00 57.50 95 ALA A N 1
ATOM 770 C CA . ALA A 1 95 ? 6.407 3.363 0.532 1.00 57.50 95 ALA A CA 1
ATOM 771 C C . ALA A 1 95 ? 5.195 2.580 -0.009 1.00 57.50 95 ALA A C 1
ATOM 773 O O . ALA A 1 95 ? 4.708 2.919 -1.091 1.00 57.50 95 ALA A O 1
ATOM 774 N N . LEU A 1 96 ? 4.746 1.511 0.658 1.00 67.25 96 LEU A N 1
ATOM 775 C CA . LEU A 1 96 ? 3.655 0.667 0.149 1.00 67.25 96 LEU A CA 1
ATOM 776 C C . LEU A 1 96 ? 2.416 1.532 -0.123 1.00 67.25 96 LEU A C 1
ATOM 778 O O . LEU A 1 96 ? 1.750 2.000 0.802 1.00 67.25 96 LEU A O 1
ATOM 782 N N . GLY A 1 97 ? 2.184 1.802 -1.407 1.00 77.06 97 GLY A N 1
ATOM 783 C CA . GLY A 1 97 ? 1.151 2.718 -1.856 1.00 77.06 97 GLY A CA 1
ATOM 784 C C . GLY A 1 97 ? -0.234 2.119 -1.698 1.00 77.06 97 GLY A C 1
ATOM 785 O O . GLY A 1 97 ? -0.404 0.988 -1.247 1.00 77.06 97 GLY A O 1
ATOM 786 N N . PHE A 1 98 ? -1.250 2.880 -2.088 1.00 89.12 98 PHE A N 1
ATOM 787 C CA . PHE A 1 98 ? -2.605 2.347 -2.128 1.00 89.12 98 PHE A CA 1
ATOM 788 C C . PHE A 1 98 ? -2.664 1.084 -3.000 1.00 89.12 98 PHE A C 1
ATOM 790 O O . PHE A 1 98 ? -2.225 1.088 -4.154 1.00 89.12 98 PHE A O 1
ATOM 797 N N . THR A 1 99 ? -3.236 0.020 -2.442 1.00 90.94 99 THR A N 1
ATOM 798 C CA . THR A 1 99 ? -3.592 -1.192 -3.178 1.00 90.94 99 THR A CA 1
ATOM 799 C C . THR A 1 99 ? -5.100 -1.350 -3.163 1.00 90.94 99 THR A C 1
ATOM 801 O O . THR A 1 99 ? -5.737 -1.142 -2.128 1.00 90.94 99 THR A O 1
ATOM 804 N N . LYS A 1 100 ? -5.678 -1.707 -4.309 1.00 92.88 100 LYS A N 1
ATOM 805 C CA . LYS A 1 100 ? -7.118 -1.922 -4.407 1.00 92.88 100 LYS A CA 1
ATOM 806 C C . LYS A 1 100 ? -7.493 -3.138 -3.564 1.00 92.88 100 LYS A C 1
ATOM 808 O O . LYS A 1 100 ? -6.897 -4.199 -3.727 1.00 92.88 100 LYS A O 1
ATOM 813 N N . TYR A 1 101 ? -8.486 -2.979 -2.699 1.00 93.94 101 TYR A N 1
ATOM 814 C CA . TYR A 1 101 ? -9.058 -4.086 -1.946 1.00 93.94 101 TYR A CA 1
ATOM 815 C C . TYR A 1 101 ? -9.550 -5.202 -2.882 1.00 93.94 101 TYR A C 1
ATOM 817 O O . TYR A 1 101 ? -10.217 -4.944 -3.888 1.00 93.94 101 TYR A O 1
ATOM 825 N N . GLN A 1 102 ? -9.196 -6.439 -2.539 1.00 92.62 102 GLN A N 1
ATOM 826 C CA . GLN A 1 102 ? -9.674 -7.661 -3.178 1.00 92.62 102 GLN A CA 1
ATOM 827 C C . GLN A 1 102 ? -9.978 -8.648 -2.061 1.00 92.62 102 GLN A C 1
ATOM 829 O O . GLN A 1 102 ? -9.088 -8.975 -1.277 1.00 92.62 102 GLN A O 1
ATOM 834 N N . GLN A 1 103 ? -11.233 -9.076 -1.992 1.00 89.62 103 GLN A N 1
ATOM 835 C CA . GLN A 1 103 ? -11.725 -9.958 -0.946 1.00 89.62 103 GLN A CA 1
ATOM 836 C C . GLN A 1 103 ? -10.992 -11.305 -0.964 1.00 89.62 103 GLN A C 1
ATOM 838 O O . GLN A 1 103 ? -10.735 -11.864 -2.033 1.00 89.62 103 GLN A O 1
ATOM 843 N N . GLY A 1 104 ? -10.690 -11.832 0.224 1.00 88.88 104 GLY A N 1
ATOM 844 C CA . GLY A 1 104 ? -10.054 -13.140 0.390 1.00 88.88 104 GLY A CA 1
ATOM 845 C C . GLY A 1 104 ? -8.531 -13.119 0.274 1.00 88.88 104 GLY A C 1
ATOM 846 O O . GLY A 1 104 ? -7.918 -14.181 0.340 1.00 88.88 104 GLY A O 1
ATOM 847 N N . PHE A 1 105 ? -7.923 -11.939 0.134 1.00 90.62 105 PHE A N 1
ATOM 848 C CA . PHE A 1 105 ? -6.476 -11.764 0.152 1.00 90.62 105 PHE A CA 1
ATOM 849 C C . PHE A 1 105 ? -6.054 -11.057 1.429 1.00 90.62 105 PHE A C 1
ATOM 851 O O . PHE A 1 105 ? -6.445 -9.929 1.713 1.00 90.62 105 PHE A O 1
ATOM 858 N N . THR A 1 106 ? -5.165 -11.685 2.178 1.00 92.50 106 THR A N 1
ATOM 859 C CA . THR A 1 106 ? -4.568 -11.066 3.352 1.00 92.50 106 THR A CA 1
ATOM 860 C C . THR A 1 106 ? -3.792 -9.796 2.965 1.00 92.50 106 THR A C 1
ATOM 862 O O . THR A 1 106 ? -3.238 -9.692 1.868 1.00 92.50 106 THR A O 1
ATOM 865 N N . PRO A 1 107 ? -3.641 -8.831 3.884 1.00 90.75 107 PRO A N 1
ATOM 866 C CA . PRO A 1 107 ? -2.797 -7.651 3.675 1.00 90.75 107 PRO A CA 1
ATOM 867 C C . PRO A 1 107 ? -1.363 -8.008 3.263 1.00 90.75 107 PRO A C 1
ATOM 869 O O . PRO A 1 107 ? -0.721 -7.282 2.505 1.00 90.75 107 PRO A O 1
ATOM 872 N N . LYS A 1 108 ? -0.860 -9.150 3.744 1.00 91.19 108 LYS A N 1
ATOM 873 C CA . LYS A 1 108 ? 0.434 -9.691 3.333 1.00 91.19 108 LYS A CA 1
ATOM 874 C C . LYS A 1 108 ? 0.422 -10.101 1.858 1.00 91.19 108 LYS A C 1
ATOM 876 O O . LYS A 1 108 ? 1.340 -9.731 1.138 1.00 91.19 108 LYS A O 1
ATOM 881 N N . GLU A 1 109 ? -0.604 -10.806 1.394 1.00 90.88 109 GLU A N 1
ATOM 882 C CA . GLU A 1 109 ? -0.735 -11.178 -0.020 1.00 90.88 109 GLU A CA 1
ATOM 883 C C . GLU A 1 109 ? -0.906 -9.952 -0.918 1.00 90.88 109 GLU A C 1
ATOM 885 O O . GLU A 1 109 ? -0.278 -9.881 -1.970 1.00 90.88 109 GLU A O 1
ATOM 890 N N . HIS A 1 110 ? -1.658 -8.938 -0.479 1.00 89.12 110 HIS A N 1
ATOM 891 C CA . HIS A 1 110 ? -1.724 -7.642 -1.166 1.00 89.12 110 HIS A CA 1
ATOM 892 C C . HIS A 1 110 ? -0.349 -6.994 -1.328 1.00 89.12 110 HIS A C 1
ATOM 894 O O . HIS A 1 110 ? -0.034 -6.460 -2.392 1.00 89.12 110 HIS A O 1
ATOM 900 N N . ARG A 1 111 ? 0.494 -7.070 -0.294 1.00 88.19 111 ARG A N 1
ATOM 901 C CA . ARG A 1 111 ? 1.882 -6.601 -0.363 1.00 88.19 111 ARG A CA 1
ATOM 902 C C . ARG A 1 111 ? 2.699 -7.431 -1.346 1.00 88.19 111 ARG A C 1
ATOM 904 O O . ARG A 1 111 ? 3.352 -6.861 -2.211 1.00 88.19 111 ARG A O 1
ATOM 911 N N . GLU A 1 112 ? 2.619 -8.754 -1.262 1.00 90.81 112 GLU A N 1
ATOM 912 C CA . GLU A 1 112 ? 3.328 -9.638 -2.188 1.00 90.81 112 GLU A CA 1
ATOM 913 C C . GLU A 1 112 ? 2.899 -9.417 -3.646 1.00 90.81 112 GLU A C 1
ATOM 915 O O . GLU A 1 112 ? 3.726 -9.528 -4.550 1.00 90.81 112 GLU A O 1
ATOM 920 N N . MET A 1 113 ? 1.631 -9.082 -3.900 1.00 87.31 113 MET A N 1
ATOM 921 C CA . MET A 1 113 ? 1.157 -8.716 -5.236 1.00 87.31 113 MET A CA 1
ATOM 922 C C . MET A 1 113 ? 1.826 -7.438 -5.746 1.00 87.31 113 MET A C 1
ATOM 924 O O . MET A 1 113 ? 2.316 -7.435 -6.875 1.00 87.31 113 MET A O 1
ATOM 928 N N . LEU A 1 114 ? 1.906 -6.388 -4.920 1.00 87.94 114 LEU A N 1
ATOM 929 C CA . LEU A 1 114 ? 2.614 -5.156 -5.287 1.00 87.94 114 LEU A CA 1
ATOM 930 C C . LEU A 1 114 ? 4.103 -5.407 -5.541 1.00 87.94 114 LEU A C 1
ATOM 932 O O . LEU A 1 114 ? 4.632 -4.942 -6.548 1.00 87.94 114 LEU A O 1
ATOM 936 N N . ASP A 1 115 ? 4.755 -6.185 -4.677 1.00 89.38 115 ASP A N 1
ATOM 937 C CA . ASP A 1 115 ? 6.177 -6.511 -4.813 1.00 89.38 115 ASP A CA 1
ATOM 938 C C . ASP A 1 115 ? 6.434 -7.289 -6.123 1.00 89.38 115 ASP A C 1
ATOM 940 O O . ASP A 1 115 ? 7.414 -7.047 -6.833 1.00 89.38 115 ASP A O 1
ATOM 944 N N . ARG A 1 116 ? 5.521 -8.197 -6.506 1.00 90.88 116 ARG A N 1
ATOM 945 C CA . ARG A 1 116 ? 5.590 -8.932 -7.782 1.00 90.88 116 ARG A CA 1
ATOM 946 C C . ARG A 1 116 ? 5.364 -8.030 -8.995 1.00 90.88 116 ARG A C 1
ATOM 948 O O . ARG A 1 116 ? 6.023 -8.241 -10.013 1.00 90.88 116 ARG A O 1
ATOM 955 N N . GLU A 1 117 ? 4.438 -7.074 -8.923 1.00 89.62 117 GLU A N 1
ATOM 956 C CA . GLU A 1 117 ? 4.236 -6.071 -9.980 1.00 89.62 117 GLU A CA 1
ATOM 957 C C . GLU A 1 117 ? 5.500 -5.227 -10.172 1.00 89.62 117 GLU A C 1
ATOM 959 O O . GLU A 1 117 ? 6.019 -5.142 -11.284 1.00 89.62 117 GLU A O 1
ATOM 964 N N . GLU A 1 118 ? 6.058 -4.695 -9.084 1.00 88.69 118 GLU A N 1
ATOM 965 C CA . GLU A 1 118 ? 7.274 -3.879 -9.126 1.00 88.69 118 GLU A CA 1
ATOM 966 C C . GLU A 1 118 ? 8.461 -4.654 -9.707 1.00 88.69 118 GLU A C 1
ATOM 968 O O . GLU A 1 118 ? 9.206 -4.140 -10.549 1.00 88.69 118 GLU A O 1
ATOM 973 N N . TRP A 1 119 ? 8.605 -5.922 -9.317 1.00 92.38 119 TRP A N 1
ATOM 974 C CA . TRP A 1 119 ? 9.638 -6.795 -9.857 1.00 92.38 119 TRP A CA 1
ATOM 975 C C . TRP A 1 119 ? 9.479 -7.025 -11.364 1.00 92.38 119 TRP A C 1
ATOM 977 O O . TRP A 1 119 ? 10.461 -6.968 -12.109 1.00 92.38 119 TRP A O 1
ATOM 987 N N . ARG A 1 120 ? 8.248 -7.249 -11.844 1.00 92.94 120 ARG A N 1
ATOM 988 C CA . ARG A 1 120 ? 7.959 -7.399 -13.281 1.00 92.94 120 ARG A CA 1
ATOM 989 C C . ARG A 1 120 ? 8.292 -6.125 -14.052 1.00 92.94 120 ARG A C 1
ATOM 991 O O . ARG A 1 120 ? 8.978 -6.207 -15.071 1.00 92.94 120 ARG A O 1
ATOM 998 N N . ASP A 1 121 ? 7.893 -4.967 -13.537 1.00 92.44 121 ASP A N 1
ATOM 999 C CA . ASP A 1 121 ? 8.172 -3.667 -14.154 1.00 92.44 121 ASP A CA 1
ATOM 1000 C C . ASP A 1 121 ? 9.673 -3.365 -14.192 1.00 92.44 121 ASP A C 1
ATOM 1002 O O . ASP A 1 121 ? 10.198 -2.796 -15.156 1.00 92.44 121 ASP A O 1
ATOM 1006 N N . TRP A 1 122 ? 10.402 -3.737 -13.140 1.00 92.06 122 TRP A N 1
ATOM 1007 C CA . TRP A 1 122 ? 11.857 -3.634 -13.116 1.00 92.06 122 TRP A CA 1
ATOM 1008 C C . TRP A 1 122 ? 12.502 -4.534 -14.177 1.00 92.06 122 TRP A C 1
ATOM 1010 O O . TRP A 1 122 ? 13.320 -4.054 -14.965 1.00 92.06 122 TRP A O 1
ATOM 1020 N N . GLN A 1 123 ? 12.084 -5.800 -14.275 1.00 96.19 123 GLN A N 1
ATOM 1021 C CA . GLN A 1 123 ? 12.580 -6.718 -15.305 1.00 96.19 123 GLN A CA 1
ATOM 1022 C C . GLN A 1 123 ? 12.270 -6.227 -16.723 1.00 96.19 123 GLN A C 1
ATOM 1024 O O . GLN A 1 123 ? 13.108 -6.355 -17.617 1.00 96.19 123 GLN A O 1
ATOM 1029 N N . GLU A 1 124 ? 11.090 -5.654 -16.958 1.00 96.88 124 GLU A N 1
ATOM 1030 C CA . GLU A 1 124 ? 10.737 -5.103 -18.265 1.00 96.88 124 GLU A CA 1
ATOM 1031 C C . GLU A 1 124 ? 11.620 -3.902 -18.628 1.00 96.88 124 GLU A C 1
ATOM 1033 O O . GLU A 1 124 ? 12.115 -3.819 -19.756 1.00 96.88 124 GLU A O 1
ATOM 1038 N N . ARG A 1 125 ? 11.877 -3.002 -17.670 1.00 95.12 125 ARG A N 1
ATOM 1039 C CA . ARG A 1 125 ? 12.787 -1.862 -17.857 1.00 95.12 125 ARG A CA 1
ATOM 1040 C C . ARG A 1 125 ? 14.209 -2.313 -18.179 1.00 95.12 125 ARG A C 1
ATOM 1042 O O . ARG A 1 125 ? 14.791 -1.790 -19.128 1.00 95.12 125 ARG A O 1
ATOM 1049 N N . GLN A 1 126 ? 14.727 -3.313 -17.464 1.00 96.94 126 GLN A N 1
ATOM 1050 C CA . GLN A 1 126 ? 16.036 -3.912 -17.756 1.00 96.94 126 GLN A CA 1
ATOM 1051 C C . GLN A 1 126 ? 16.075 -4.490 -19.175 1.00 96.94 126 GLN A C 1
ATOM 1053 O O . GLN A 1 126 ? 16.926 -4.114 -19.972 1.00 96.94 126 GLN A O 1
ATOM 1058 N N . ARG A 1 127 ? 15.073 -5.291 -19.562 1.00 97.25 127 ARG A N 1
ATOM 1059 C CA . ARG A 1 127 ? 14.994 -5.857 -20.921 1.00 97.25 127 ARG A CA 1
ATOM 1060 C C . ARG A 1 127 ? 14.936 -4.786 -22.010 1.00 97.25 127 ARG A C 1
ATOM 1062 O O . ARG A 1 127 ? 15.483 -4.996 -23.090 1.00 97.25 127 ARG A O 1
ATOM 1069 N N . LYS A 1 128 ? 14.248 -3.664 -21.776 1.00 96.75 128 LYS A N 1
ATOM 1070 C CA . LYS A 1 128 ? 14.207 -2.537 -22.724 1.00 96.75 128 LYS A CA 1
ATOM 1071 C C . LYS A 1 128 ? 15.568 -1.849 -22.828 1.00 96.75 128 LYS A C 1
ATOM 1073 O O . LYS A 1 128 ? 16.022 -1.601 -23.943 1.00 96.75 128 LYS A O 1
ATOM 1078 N N . ALA A 1 129 ? 16.227 -1.599 -21.698 1.00 95.50 129 ALA A N 1
ATOM 1079 C CA . ALA A 1 129 ? 17.572 -1.031 -21.671 1.00 95.50 129 ALA A CA 1
ATOM 1080 C C . ALA A 1 129 ? 18.581 -1.933 -22.401 1.00 95.50 129 ALA A C 1
ATOM 1082 O O . ALA A 1 129 ? 19.313 -1.451 -23.263 1.00 95.50 129 ALA A O 1
ATOM 1083 N N . ASP A 1 130 ? 18.543 -3.243 -22.152 1.00 97.06 130 ASP A N 1
ATOM 1084 C CA . ASP A 1 130 ? 19.409 -4.222 -22.815 1.00 97.06 130 ASP A CA 1
ATOM 1085 C C . ASP A 1 130 ? 19.197 -4.249 -24.331 1.00 97.06 130 ASP A C 1
ATOM 1087 O O . ASP A 1 130 ? 20.158 -4.318 -25.097 1.00 97.06 130 ASP A O 1
ATOM 1091 N N . ARG A 1 131 ? 17.943 -4.168 -24.800 1.00 96.38 131 ARG A N 1
ATOM 1092 C CA . ARG A 1 131 ? 17.651 -4.086 -26.241 1.00 96.38 131 ARG A CA 1
ATOM 1093 C C . ARG A 1 131 ? 18.253 -2.833 -26.863 1.00 96.38 131 ARG A C 1
ATOM 1095 O O . ARG A 1 131 ? 18.843 -2.931 -27.934 1.00 96.38 131 ARG A O 1
ATOM 1102 N N . HIS A 1 132 ? 18.119 -1.678 -26.211 1.00 95.50 132 HIS A N 1
ATOM 1103 C CA . HIS A 1 132 ? 18.717 -0.438 -26.707 1.00 95.50 132 HIS A CA 1
ATOM 1104 C C . HIS A 1 132 ? 20.243 -0.537 -26.764 1.00 95.50 132 HIS A C 1
ATOM 1106 O O . HIS A 1 132 ? 20.828 -0.186 -27.786 1.00 95.50 132 HIS A O 1
ATOM 1112 N N . TRP A 1 133 ? 20.876 -1.086 -25.727 1.00 95.50 133 TRP A N 1
ATOM 1113 C CA . TRP A 1 133 ? 22.323 -1.298 -25.707 1.00 95.50 133 TRP A CA 1
ATOM 1114 C C . TRP A 1 133 ? 22.802 -2.230 -26.816 1.00 95.50 133 TRP A C 1
ATOM 1116 O O . TRP A 1 133 ? 23.747 -1.884 -27.519 1.00 95.50 133 TRP A O 1
ATOM 1126 N N . ARG A 1 134 ? 22.113 -3.353 -27.047 1.00 95.69 134 ARG A N 1
ATOM 1127 C CA . ARG A 1 134 ? 22.447 -4.270 -28.150 1.00 95.69 134 ARG A CA 1
ATOM 1128 C C . ARG A 1 134 ? 22.322 -3.608 -29.518 1.00 95.69 134 ARG A C 1
ATOM 1130 O O . ARG A 1 134 ? 23.148 -3.850 -30.388 1.00 95.69 134 ARG A O 1
ATOM 1137 N N . ILE A 1 135 ? 21.305 -2.770 -29.726 1.00 97.31 135 ILE A N 1
ATOM 1138 C CA . ILE A 1 135 ? 21.156 -2.025 -30.985 1.00 97.31 135 ILE A CA 1
ATOM 1139 C C . ILE A 1 135 ? 22.326 -1.054 -31.166 1.00 97.31 135 ILE A C 1
ATOM 1141 O O . ILE A 1 135 ? 22.916 -1.014 -32.243 1.00 97.31 135 ILE A O 1
ATOM 1145 N N . ILE A 1 136 ? 22.686 -0.307 -30.119 1.00 97.38 136 ILE A N 1
ATOM 1146 C CA . ILE A 1 136 ? 23.825 0.622 -30.149 1.00 97.38 136 ILE A CA 1
ATOM 1147 C C . ILE A 1 136 ? 25.123 -0.130 -30.460 1.00 97.38 136 ILE A C 1
ATOM 1149 O O . ILE A 1 136 ? 25.882 0.296 -31.327 1.00 97.38 136 ILE A O 1
ATOM 1153 N N . GLU A 1 137 ? 25.355 -1.267 -29.806 1.00 97.62 137 GLU A N 1
ATOM 1154 C CA . GLU A 1 137 ? 26.520 -2.122 -30.038 1.00 97.62 137 GLU A CA 1
ATOM 1155 C C . GLU A 1 137 ? 26.598 -2.598 -31.496 1.00 97.62 137 GLU A C 1
ATOM 1157 O O . GLU A 1 137 ? 27.632 -2.439 -32.144 1.00 97.62 137 GLU A O 1
ATOM 1162 N N . ILE A 1 138 ? 25.490 -3.102 -32.052 1.00 97.88 138 ILE A N 1
ATOM 1163 C CA . ILE A 1 138 ? 25.420 -3.550 -33.451 1.00 97.88 138 ILE A CA 1
ATOM 1164 C C . ILE A 1 138 ? 25.710 -2.395 -34.418 1.00 97.88 138 ILE A C 1
ATOM 1166 O O . ILE A 1 138 ? 26.463 -2.569 -35.376 1.00 97.88 138 ILE A O 1
ATOM 1170 N N . VAL A 1 139 ? 25.143 -1.210 -34.173 1.00 98.19 139 VAL A N 1
ATOM 1171 C CA . VAL A 1 139 ? 25.375 -0.026 -35.015 1.00 98.19 139 VAL A CA 1
ATOM 1172 C C . VAL A 1 139 ? 26.840 0.408 -34.959 1.00 98.19 139 VAL A C 1
ATOM 1174 O O . VAL A 1 139 ? 27.434 0.677 -36.003 1.00 98.19 139 VAL A O 1
ATOM 1177 N N . LEU A 1 140 ? 27.454 0.429 -33.774 1.00 98.19 140 LEU A N 1
ATOM 1178 C CA . LEU A 1 140 ? 28.873 0.757 -33.620 1.00 98.19 140 LEU A CA 1
ATOM 1179 C C . LEU A 1 140 ? 29.769 -0.242 -34.361 1.00 98.19 140 LEU A C 1
ATOM 1181 O O . LEU A 1 140 ? 30.665 0.172 -35.097 1.00 98.19 140 LEU A O 1
ATOM 1185 N N . LEU A 1 141 ? 29.498 -1.544 -34.237 1.00 98.25 141 LEU A N 1
ATOM 1186 C CA . LEU A 1 141 ? 30.224 -2.588 -34.969 1.00 98.25 141 LEU A CA 1
ATOM 1187 C C . LEU A 1 141 ? 30.074 -2.441 -36.492 1.00 98.25 141 LEU A C 1
ATOM 1189 O O . LEU A 1 141 ? 31.051 -2.602 -37.230 1.00 98.25 141 LEU A O 1
ATOM 1193 N N . ALA A 1 142 ? 28.881 -2.086 -36.976 1.00 98.06 142 ALA A N 1
ATOM 1194 C CA . ALA A 1 142 ? 28.636 -1.825 -38.394 1.00 98.06 142 ALA A CA 1
ATOM 1195 C C . ALA A 1 142 ? 29.424 -0.602 -38.905 1.00 98.06 142 ALA A C 1
ATOM 1197 O O . ALA A 1 142 ? 30.016 -0.655 -39.982 1.00 98.06 142 ALA A O 1
ATOM 1198 N N . ILE A 1 143 ? 29.498 0.479 -38.121 1.00 98.31 143 ILE A N 1
ATOM 1199 C CA . ILE A 1 143 ? 30.283 1.675 -38.470 1.00 98.31 143 ILE A CA 1
ATOM 1200 C C . ILE A 1 143 ? 31.779 1.349 -38.520 1.00 98.31 143 ILE A C 1
ATOM 1202 O O . ILE A 1 143 ? 32.453 1.703 -39.487 1.00 98.31 143 ILE A O 1
ATOM 1206 N N . ILE A 1 144 ? 32.300 0.651 -37.506 1.00 98.19 144 ILE A N 1
ATOM 1207 C CA . ILE A 1 144 ? 33.721 0.284 -37.427 1.00 98.19 144 ILE A CA 1
ATOM 1208 C C . ILE A 1 144 ? 34.109 -0.616 -38.607 1.00 98.19 144 ILE A C 1
ATOM 1210 O O . ILE A 1 144 ? 35.084 -0.334 -39.304 1.00 98.19 144 ILE A O 1
ATOM 1214 N N . SER A 1 145 ? 33.329 -1.668 -38.871 1.00 97.81 145 SER A N 1
ATOM 1215 C CA . SER A 1 145 ? 33.580 -2.571 -40.003 1.00 97.81 145 SER A CA 1
ATOM 1216 C C . SER A 1 145 ? 33.499 -1.849 -41.352 1.00 97.81 145 SER A C 1
ATOM 1218 O O . SER A 1 145 ? 34.396 -2.016 -42.179 1.00 97.81 145 SER A O 1
ATOM 1220 N N . GLY A 1 146 ? 32.504 -0.979 -41.554 1.00 97.94 146 GLY A N 1
ATOM 1221 C CA . GLY A 1 146 ? 32.410 -0.129 -42.744 1.00 97.94 146 GLY A CA 1
ATOM 1222 C C . GLY A 1 146 ? 33.625 0.791 -42.919 1.00 97.94 146 GLY A C 1
ATOM 1223 O O . GLY A 1 146 ? 34.163 0.901 -44.021 1.00 97.94 146 GLY A O 1
ATOM 1224 N N . GLY A 1 147 ? 34.114 1.393 -41.830 1.00 97.94 147 GLY A N 1
ATOM 1225 C CA . GLY A 1 147 ? 35.320 2.224 -41.828 1.00 97.94 147 GLY A CA 1
ATOM 1226 C C . GLY A 1 147 ? 36.570 1.464 -42.279 1.00 97.94 147 GLY A C 1
ATOM 1227 O O . GLY A 1 147 ? 37.313 1.958 -43.128 1.00 97.94 147 GLY A O 1
ATOM 1228 N N . PHE A 1 148 ? 36.770 0.238 -41.787 1.00 98.00 148 PHE A N 1
ATOM 1229 C CA . PHE A 1 148 ? 37.889 -0.612 -42.213 1.00 98.00 148 PHE A CA 1
ATOM 1230 C C . PHE A 1 148 ? 37.820 -0.988 -43.696 1.00 98.00 148 PHE A C 1
ATOM 1232 O O . PHE A 1 148 ? 38.851 -0.991 -44.370 1.00 98.00 148 PHE A O 1
ATOM 1239 N N . VAL A 1 149 ? 36.624 -1.256 -44.228 1.00 98.00 149 VAL A N 1
ATOM 1240 C CA . VAL A 1 149 ? 36.438 -1.555 -45.659 1.00 98.00 149 VAL A CA 1
ATOM 1241 C C . VAL A 1 149 ? 36.822 -0.354 -46.528 1.00 98.00 149 VAL A C 1
ATOM 1243 O O . VAL A 1 149 ? 37.564 -0.509 -47.499 1.00 98.00 149 VAL A O 1
ATOM 1246 N N . VAL A 1 150 ? 36.365 0.852 -46.172 1.00 97.44 150 VAL A N 1
ATOM 1247 C CA . VAL A 1 150 ? 36.703 2.085 -46.908 1.00 97.44 150 VAL A CA 1
ATOM 1248 C C . VAL A 1 150 ? 38.202 2.374 -46.836 1.00 97.44 150 VAL A C 1
ATOM 1250 O O . VAL A 1 150 ? 38.816 2.670 -47.861 1.00 97.44 150 VAL A O 1
ATOM 1253 N N . LEU A 1 151 ? 38.805 2.244 -45.652 1.00 97.06 151 LEU A N 1
ATOM 1254 C CA . LEU A 1 151 ? 40.240 2.444 -45.462 1.00 97.06 151 LEU A CA 1
ATOM 1255 C C . LEU A 1 151 ? 41.062 1.471 -46.321 1.00 97.06 151 LEU A C 1
ATOM 1257 O O . LEU A 1 151 ? 41.965 1.899 -47.037 1.00 97.06 151 LEU A O 1
ATOM 1261 N N . GLY A 1 152 ? 40.705 0.182 -46.318 1.00 96.50 152 GLY A N 1
ATOM 1262 C CA . GLY A 1 152 ? 41.352 -0.829 -47.157 1.00 96.50 152 GLY A CA 1
ATOM 1263 C C . GLY A 1 152 ? 41.242 -0.517 -48.653 1.00 96.50 152 GLY A C 1
ATOM 1264 O O . GLY A 1 152 ? 42.217 -0.666 -49.389 1.00 96.50 152 GLY A O 1
ATOM 1265 N N . ALA A 1 153 ? 40.093 -0.007 -49.104 1.00 96.88 153 ALA A N 1
ATOM 1266 C CA . ALA A 1 153 ? 39.902 0.411 -50.492 1.00 96.88 153 ALA A CA 1
ATOM 1267 C C . ALA A 1 153 ? 40.746 1.643 -50.878 1.00 96.88 153 ALA A C 1
ATOM 1269 O O . ALA A 1 153 ? 41.221 1.726 -52.012 1.00 96.88 153 ALA A O 1
ATOM 1270 N N . LEU A 1 154 ? 40.942 2.598 -49.961 1.00 96.62 154 LEU A N 1
ATOM 1271 C CA . LEU A 1 154 ? 41.790 3.775 -50.186 1.00 96.62 154 LEU A CA 1
ATOM 1272 C C . LEU A 1 154 ? 43.274 3.405 -50.276 1.00 96.62 154 LEU A C 1
ATOM 1274 O O . LEU A 1 154 ? 43.956 3.876 -51.188 1.00 96.62 154 LEU A O 1
ATOM 1278 N N . ILE A 1 155 ? 43.744 2.526 -49.384 1.00 96.44 155 ILE A N 1
ATOM 1279 C CA . ILE A 1 155 ? 45.112 1.985 -49.411 1.00 96.44 155 ILE A CA 1
ATOM 1280 C C . ILE A 1 155 ? 45.340 1.207 -50.714 1.00 96.44 155 ILE A C 1
ATOM 1282 O O . ILE A 1 155 ? 46.309 1.459 -51.422 1.00 96.44 155 ILE A O 1
ATOM 1286 N N . GLY A 1 156 ? 44.407 0.329 -51.100 1.00 95.56 156 GLY A N 1
ATOM 1287 C CA . GLY A 1 156 ? 44.519 -0.464 -52.331 1.00 95.56 156 GLY A CA 1
ATOM 1288 C C . GLY A 1 156 ? 44.562 0.363 -53.624 1.00 95.56 156 GLY A C 1
ATOM 1289 O O . GLY A 1 156 ? 45.071 -0.112 -54.636 1.00 95.56 156 GLY A O 1
ATOM 1290 N N . ARG A 1 157 ? 44.058 1.604 -53.603 1.00 96.12 157 ARG A N 1
ATOM 1291 C CA . ARG A 1 157 ? 44.141 2.553 -54.728 1.00 96.12 157 ARG A CA 1
ATOM 1292 C C . ARG A 1 157 ? 45.364 3.478 -54.679 1.00 96.12 157 ARG A C 1
ATOM 1294 O O . ARG A 1 157 ? 45.534 4.268 -55.601 1.00 96.12 157 ARG A O 1
ATOM 1301 N N . GLY A 1 158 ? 46.195 3.399 -53.638 1.00 93.44 158 GLY A N 1
ATOM 1302 C CA . GLY A 1 158 ? 47.396 4.228 -53.487 1.00 93.44 158 GLY A CA 1
ATOM 1303 C C . GLY A 1 158 ? 47.124 5.681 -53.084 1.00 93.44 158 GLY A C 1
ATOM 1304 O O . GLY A 1 158 ? 47.984 6.535 -53.277 1.00 93.44 158 GLY A O 1
ATOM 1305 N N . TYR A 1 159 ? 45.938 5.988 -52.543 1.00 93.69 159 TYR A N 1
ATOM 1306 C CA . TYR A 1 159 ? 45.640 7.330 -52.017 1.00 93.69 159 TYR A CA 1
ATOM 1307 C C . TYR A 1 159 ? 46.297 7.596 -50.662 1.00 93.69 159 TYR A C 1
ATOM 1309 O O . TYR A 1 159 ? 46.513 8.750 -50.298 1.00 93.69 159 TYR A O 1
ATOM 1317 N N . ILE A 1 160 ? 46.570 6.532 -49.910 1.00 87.19 160 ILE A N 1
ATOM 1318 C CA . ILE A 1 160 ? 47.281 6.579 -48.639 1.00 87.19 160 ILE A CA 1
ATOM 1319 C C . ILE A 1 160 ? 48.600 5.831 -48.883 1.00 87.19 160 ILE A C 1
ATOM 1321 O O . ILE A 1 160 ? 48.524 4.652 -49.243 1.00 87.19 160 ILE A O 1
ATOM 1325 N N . PRO A 1 161 ? 49.754 6.520 -48.801 1.00 74.00 161 PRO A N 1
ATOM 1326 C CA . PRO A 1 161 ? 51.067 5.920 -49.030 1.00 74.00 161 PRO A CA 1
ATOM 1327 C C . PRO A 1 161 ? 51.444 4.894 -47.958 1.00 74.00 161 PRO A C 1
ATOM 1329 O O . PRO A 1 161 ? 50.935 5.001 -46.817 1.00 74.00 161 PRO A O 1
#

Radius of gyration: 29.35 Å; chains: 1; bounding box: 74×32×81 Å

Foldseek 3Di:
DDFLLQFQQKWWAFPVPRDTWTDDNCCSQQLQDDPPDPCSVGTDSFIDRNQPQDDQRVQLVVQVVVVVDDPPDRSSVSSNVSRGDDDDADPQPPGNGGFGHDPPATSVNSVVVSVVVVVVVVVVVVVVVVVVVVVVVVVVVVVVVVVVVVVVVCVVVVVDD

Secondary structure (DSSP, 8-state):
-EEGGGBTTEEEEBTTT--EEEPPHHHHHHSSPPSSSTTTTTB-S--EETT-SS-HHHHHHHHHHHTT--TTS-HHHHHHHHHHSEE-PPPTTTS----B--TT--HHHHHHHHHHHHHHHHHHHHHHHHHHHHHHHHHHHHHHHHHHHHHHHHHHTTS--

Sequence (161 aa):
MAKCSECGFLTMRDKTNGLLVEAIDDYRISGNVPTYLEDYERYYNYPICFTMAYDLLPEVEEAARKQFFDKSEDWGKYVLGVITKERECPPKGKALGFTKYQQGFTPKEHREMLDREEWRDWQERQRKADRHWRIIEIVLLAIISGGFVVLGALIGRGYIP

pLDDT: mean 90.62, std 9.79, range [56.62, 98.31]